Protein AF-A0A7X6UB99-F1 (afdb_monomer)

Sequence (112 aa):
MAEYRQIMLLLLEQRPYRQIEVMADCSHRSIARARRVLDEQHLTNAAQVEALTSEDLDRLFTDGRKSVTGEFAPINLDQIVAARVGRKKPPLKVLWAKYLQTDAPAGVRHYG

pLDDT: mean 85.07, std 10.18, range [51.12, 94.81]

Foldseek 3Di:
DQPLLQLLQCVLVVHDLVVSCVVRVDDSVSSVLSVVLCVVVVPNDNVSSVPDDPVNVCVSPPDPPPPCVPQAADDPVVVQVVQQPDDDHDDVVVSLVVQQVDDGDPRHDHDD

Radius of gyration: 23.12 Å; Cα contacts (8 Å, |Δi|>4): 74; chains: 1; bounding box: 47×27×56 Å

Secondary structure (DSSP, 8-state):
---HHHHHHHHHTT--HHHHHHHTT--HHHHHHHHHHHHHTT--SHHHHHT--HHHHHHHHS-----GGGTBPPP-HHHHHHHHSSSSPPPHHHHHHHHTTSPPPTT-BPP-

Nearest PDB structures (foldseek):
  6ugl-assembly1_A  TM=4.846E-01  e=5.844E-01  Vibrio cholerae O1 str. 2010EL-1786
  7dwm-assembly1_B  TM=4.437E-01  e=4.117E-01  Hapunavirus VP882
  4x6g-assembly2_E  TM=4.859E-01  e=3.178E+00  Pseudomonas aeruginosa PAO1

Structure (mmCIF, N/CA/C/O backbone):
data_AF-A0A7X6UB99-F1
#
_entry.id   AF-A0A7X6UB99-F1
#
loop_
_atom_site.group_PDB
_atom_site.id
_atom_site.type_symbol
_atom_site.label_atom_id
_atom_site.label_alt_id
_atom_site.label_comp_id
_atom_site.label_asym_id
_atom_site.label_entity_id
_atom_site.label_seq_id
_atom_site.pdbx_PDB_ins_code
_atom_site.Cartn_x
_atom_site.Cartn_y
_atom_site.Cartn_z
_atom_site.occupancy
_atom_site.B_iso_or_equiv
_atom_site.auth_seq_id
_atom_site.auth_comp_id
_atom_site.auth_asym_id
_atom_site.auth_atom_id
_atom_site.pdbx_PDB_model_num
ATOM 1 N N . MET A 1 1 ? 8.179 0.162 9.220 1.00 51.12 1 MET A N 1
ATOM 2 C CA . MET A 1 1 ? 7.040 0.089 8.274 1.00 51.12 1 MET A CA 1
ATOM 3 C C . MET A 1 1 ? 5.790 0.058 9.136 1.00 51.12 1 MET A C 1
ATOM 5 O O . MET A 1 1 ? 5.871 -0.538 10.197 1.00 51.12 1 MET A O 1
ATOM 9 N N . ALA A 1 2 ? 4.708 0.757 8.786 1.00 60.94 2 ALA A N 1
ATOM 10 C CA . ALA A 1 2 ? 3.514 0.746 9.634 1.00 60.94 2 ALA A CA 1
ATOM 11 C C . ALA A 1 2 ? 2.949 -0.681 9.700 1.00 60.94 2 ALA A C 1
ATOM 13 O O . ALA A 1 2 ? 2.693 -1.275 8.653 1.00 60.94 2 ALA A O 1
ATOM 14 N N . GLU A 1 3 ? 2.761 -1.212 10.905 1.00 85.62 3 GLU A N 1
ATOM 15 C CA . GLU A 1 3 ? 2.133 -2.516 11.127 1.00 85.62 3 GLU A CA 1
ATOM 16 C C . GLU A 1 3 ? 0.634 -2.404 10.811 1.00 85.62 3 GLU A C 1
ATOM 18 O O . GLU A 1 3 ? -0.199 -2.155 11.685 1.00 85.62 3 GLU A O 1
ATOM 23 N N . TYR A 1 4 ? 0.275 -2.518 9.528 1.00 90.00 4 TYR A N 1
ATOM 24 C CA . TYR A 1 4 ? -1.100 -2.310 9.059 1.00 90.00 4 TYR A CA 1
ATOM 25 C C . TYR A 1 4 ? -2.103 -3.260 9.716 1.00 90.00 4 TYR A C 1
ATOM 27 O O . TYR A 1 4 ? -3.241 -2.856 9.948 1.00 90.00 4 TYR A O 1
ATOM 35 N N . ARG A 1 5 ? -1.670 -4.469 10.096 1.00 92.25 5 ARG A N 1
ATOM 36 C CA . ARG A 1 5 ? -2.471 -5.397 10.905 1.00 92.25 5 ARG A CA 1
ATOM 37 C C . ARG A 1 5 ? -2.932 -4.740 12.205 1.00 92.25 5 ARG A C 1
ATOM 39 O O . ARG A 1 5 ? -4.126 -4.712 12.486 1.00 92.25 5 ARG A O 1
ATOM 46 N N . GLN A 1 6 ? -2.004 -4.140 12.947 1.00 93.25 6 GLN A N 1
ATOM 47 C CA . GLN A 1 6 ? -2.302 -3.475 14.213 1.00 93.25 6 GLN A CA 1
ATOM 48 C C . GLN A 1 6 ? -3.275 -2.306 14.020 1.00 93.25 6 GLN A C 1
ATOM 50 O O . GLN A 1 6 ? -4.233 -2.159 14.775 1.00 93.25 6 GLN A O 1
ATOM 55 N N . ILE A 1 7 ? -3.071 -1.494 12.979 1.00 93.88 7 ILE A N 1
ATOM 56 C CA . ILE A 1 7 ? -3.958 -0.364 12.662 1.00 93.88 7 ILE A CA 1
ATOM 57 C C . ILE A 1 7 ? -5.378 -0.859 12.344 1.00 93.88 7 ILE A C 1
ATOM 59 O O . ILE A 1 7 ? -6.352 -0.279 12.821 1.00 93.88 7 ILE A O 1
ATOM 63 N N . MET A 1 8 ? -5.508 -1.933 11.560 1.00 93.94 8 MET A N 1
ATOM 64 C CA . MET A 1 8 ? -6.799 -2.521 11.190 1.00 93.94 8 MET A CA 1
ATOM 65 C C . MET A 1 8 ? -7.552 -3.066 12.408 1.00 93.94 8 MET A C 1
ATOM 67 O O . MET A 1 8 ? -8.744 -2.801 12.546 1.00 93.94 8 MET A O 1
ATOM 71 N N . LEU A 1 9 ? -6.864 -3.756 13.322 1.00 94.50 9 LEU A N 1
ATOM 72 C CA . LEU A 1 9 ? -7.463 -4.249 14.566 1.00 94.50 9 LEU A CA 1
ATOM 73 C C . LEU A 1 9 ? -7.977 -3.099 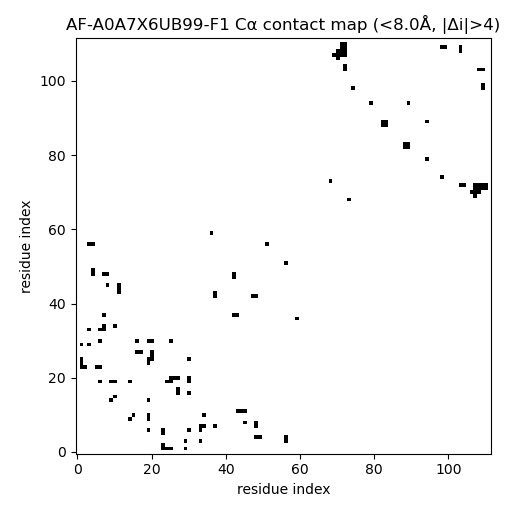15.444 1.00 94.50 9 LEU A C 1
ATOM 75 O O . LEU A 1 9 ? -9.127 -3.119 15.878 1.00 94.50 9 LEU A O 1
ATOM 79 N N . LEU A 1 10 ? -7.178 -2.042 15.621 1.00 94.81 10 LEU A N 1
ATOM 80 C CA . LEU A 1 10 ? -7.583 -0.861 16.393 1.00 94.81 10 LEU A CA 1
ATOM 81 C C . LEU A 1 10 ? -8.766 -0.108 15.757 1.00 94.81 10 LEU A C 1
ATOM 83 O O . LEU A 1 10 ? -9.599 0.460 16.467 1.00 94.81 10 LEU A O 1
ATOM 87 N N . LEU A 1 11 ? -8.866 -0.108 14.424 1.00 94.25 11 LEU A N 1
ATOM 88 C CA . LEU A 1 11 ? -10.014 0.451 13.706 1.00 94.25 11 LEU A CA 1
ATOM 89 C C . LEU A 1 11 ? -11.291 -0.373 13.917 1.00 94.25 11 LEU A C 1
ATOM 91 O O . LEU A 1 11 ? -12.372 0.212 14.021 1.00 94.25 11 LEU A O 1
ATOM 95 N N . LEU A 1 12 ? -11.182 -1.703 13.994 1.00 94.25 12 LEU A N 1
ATOM 96 C CA . LEU A 1 12 ? -12.311 -2.592 14.295 1.00 94.25 12 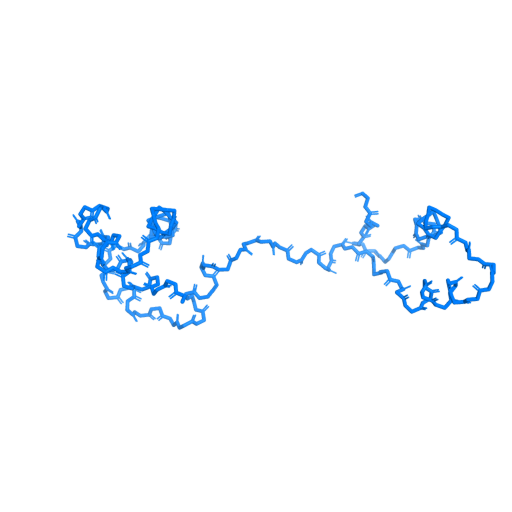LEU A CA 1
ATOM 97 C C . LEU A 1 12 ? -12.781 -2.459 15.750 1.00 94.25 12 LEU A C 1
ATOM 99 O O . LEU A 1 12 ? -13.980 -2.529 16.010 1.00 94.25 12 LEU A O 1
ATOM 103 N N . GLU A 1 13 ? -11.871 -2.160 16.678 1.00 93.81 13 GLU A N 1
ATOM 104 C CA . GLU A 1 13 ? -12.194 -1.762 18.058 1.00 93.81 13 GLU A CA 1
ATOM 105 C C . GLU A 1 13 ? -12.866 -0.377 18.170 1.00 93.81 13 GLU A C 1
ATOM 107 O O . GLU A 1 13 ? -13.165 0.077 19.275 1.00 93.81 13 GLU A O 1
ATOM 112 N N . GLN A 1 14 ? -13.092 0.320 17.050 1.00 91.38 14 GLN A N 1
ATOM 113 C CA . GLN A 1 14 ? -13.670 1.668 16.995 1.00 91.38 14 GLN A CA 1
ATOM 114 C C . GLN A 1 14 ? -12.867 2.715 17.789 1.00 91.38 14 GLN A C 1
ATOM 116 O O . GLN A 1 14 ? -13.425 3.676 18.326 1.00 91.38 14 GLN A O 1
ATOM 121 N N . ARG A 1 15 ? -11.537 2.561 17.860 1.00 92.31 15 ARG A N 1
ATOM 122 C CA . ARG A 1 15 ? -10.667 3.550 18.509 1.00 92.31 15 ARG A CA 1
ATOM 123 C C . ARG A 1 15 ? -10.621 4.859 17.706 1.00 92.31 15 ARG A C 1
ATOM 125 O O . ARG A 1 15 ? -10.630 4.837 16.474 1.00 92.31 15 ARG A O 1
ATOM 132 N N . PRO A 1 16 ? -10.527 6.022 18.375 1.00 93.19 16 PRO A N 1
ATOM 133 C CA . PRO A 1 16 ? -10.401 7.301 17.690 1.00 93.19 16 PRO A CA 1
ATOM 134 C C . PRO A 1 16 ? -9.040 7.418 16.995 1.00 93.19 16 PRO A C 1
ATOM 136 O O . PRO A 1 16 ? -8.016 7.001 17.534 1.00 93.19 16 PRO A O 1
ATOM 139 N N . TYR A 1 17 ? -9.010 8.058 15.824 1.00 92.25 17 TYR A N 1
ATOM 140 C CA . TYR A 1 17 ? -7.822 8.110 14.958 1.00 92.25 17 TYR A CA 1
ATOM 141 C C . TYR A 1 17 ? -6.583 8.645 15.679 1.00 92.25 17 TYR A C 1
ATOM 143 O O . TYR A 1 17 ? -5.523 8.042 15.596 1.00 92.25 17 TYR A O 1
ATOM 151 N N . ARG A 1 18 ? -6.732 9.707 16.476 1.00 91.56 18 ARG A N 1
ATOM 152 C CA . ARG A 1 18 ? -5.628 10.288 17.254 1.00 91.56 18 ARG A CA 1
ATOM 153 C C . ARG A 1 18 ? -4.998 9.300 18.239 1.00 91.56 18 ARG A C 1
ATOM 155 O O . ARG A 1 18 ? -3.801 9.350 18.485 1.00 91.56 18 ARG A O 1
ATOM 162 N N . GLN A 1 19 ? -5.803 8.411 18.819 1.00 92.62 19 GLN A N 1
ATOM 163 C CA . GLN A 1 19 ? -5.297 7.376 19.715 1.00 92.62 19 GLN A CA 1
ATOM 164 C C . GLN A 1 19 ? -4.552 6.295 18.925 1.00 92.62 19 GLN A C 1
ATOM 166 O O . GLN A 1 19 ? -3.501 5.841 19.365 1.00 92.62 19 GLN A O 1
ATOM 171 N N . ILE A 1 20 ? -5.048 5.935 17.738 1.00 92.69 20 ILE A N 1
ATOM 172 C CA . ILE A 1 20 ? -4.387 4.983 16.835 1.00 92.69 20 ILE A CA 1
ATOM 173 C C . ILE A 1 20 ? -3.032 5.525 16.357 1.00 92.69 20 ILE A C 1
ATOM 175 O O . ILE A 1 20 ? -2.064 4.770 16.335 1.00 92.69 20 ILE A O 1
ATOM 179 N N . GLU A 1 21 ? -2.935 6.819 16.034 1.00 92.44 21 GLU A N 1
ATOM 180 C CA . GLU A 1 21 ? -1.670 7.462 15.637 1.00 92.44 21 GLU A CA 1
ATOM 181 C C . GLU A 1 21 ? -0.588 7.271 16.700 1.00 92.44 21 GLU A C 1
ATOM 183 O O . GLU A 1 21 ? 0.526 6.877 16.372 1.00 92.44 21 GLU A O 1
ATOM 188 N N . VAL A 1 22 ? -0.938 7.486 17.972 1.00 91.56 22 VAL A N 1
ATOM 189 C CA . VAL A 1 22 ? -0.016 7.330 19.105 1.00 91.56 22 VAL A CA 1
ATOM 190 C C . VAL A 1 22 ? 0.301 5.859 19.378 1.00 91.56 22 VAL A C 1
ATOM 192 O O . VAL A 1 22 ? 1.449 5.521 19.642 1.00 91.56 22 VAL A O 1
ATOM 195 N N . MET A 1 23 ? -0.698 4.972 19.324 1.00 89.06 23 MET A N 1
ATOM 196 C CA . MET A 1 23 ? -0.521 3.552 19.657 1.00 89.06 23 MET A CA 1
ATOM 197 C C . MET A 1 23 ? 0.269 2.774 18.603 1.00 89.06 23 MET A C 1
ATOM 199 O O . MET A 1 23 ? 1.011 1.863 18.955 1.00 89.06 23 MET A O 1
ATOM 203 N N . ALA A 1 24 ? 0.079 3.094 17.323 1.00 88.19 24 ALA A N 1
ATOM 204 C CA . ALA A 1 24 ? 0.702 2.390 16.204 1.00 88.19 24 ALA A CA 1
ATOM 205 C C . ALA A 1 24 ? 1.846 3.186 15.548 1.00 88.19 24 ALA A C 1
ATOM 207 O O . ALA A 1 24 ? 2.327 2.768 14.496 1.00 88.19 24 ALA A O 1
ATOM 208 N N . ASP A 1 25 ? 2.235 4.326 16.137 1.00 88.81 25 ASP A N 1
ATOM 209 C CA . ASP A 1 25 ? 3.240 5.269 15.621 1.00 88.81 25 ASP A CA 1
ATOM 210 C C . ASP A 1 25 ? 3.088 5.506 14.108 1.00 88.81 25 ASP A C 1
ATOM 212 O O . ASP A 1 25 ? 3.974 5.247 13.288 1.00 88.81 25 ASP A O 1
ATOM 216 N N . CYS A 1 26 ? 1.877 5.898 13.705 1.00 88.44 26 CYS A N 1
ATOM 217 C CA . CYS A 1 26 ? 1.493 5.949 12.299 1.00 88.44 26 CYS A CA 1
ATOM 218 C C . CYS A 1 26 ? 0.858 7.282 11.907 1.00 88.44 26 CYS A C 1
ATOM 220 O O . CYS A 1 26 ? 0.274 7.997 12.715 1.00 88.44 26 CYS A O 1
ATOM 222 N N . SER A 1 27 ? 0.971 7.621 10.621 1.00 89.88 27 SER A N 1
ATOM 223 C CA . SER A 1 27 ? 0.373 8.842 10.083 1.00 89.88 27 SER A CA 1
ATOM 224 C C . SER A 1 27 ? -1.141 8.706 9.905 1.00 89.88 27 SER A C 1
ATOM 226 O O . SER A 1 27 ? -1.634 7.633 9.544 1.00 89.88 27 SER A O 1
ATOM 228 N N . HIS A 1 28 ? -1.864 9.826 9.984 1.00 90.56 28 HIS A N 1
ATOM 229 C CA . HIS A 1 28 ? -3.284 9.911 9.627 1.00 90.56 28 HIS A CA 1
ATOM 230 C C . HIS A 1 28 ? -3.604 9.275 8.262 1.00 90.56 28 HIS A C 1
ATOM 232 O O . HIS A 1 28 ? -4.630 8.618 8.074 1.00 90.56 28 HIS A O 1
ATOM 238 N N . ARG A 1 29 ? -2.701 9.443 7.283 1.00 90.69 29 ARG A N 1
ATOM 239 C CA . ARG A 1 29 ? -2.838 8.855 5.943 1.00 90.69 29 ARG A CA 1
ATOM 240 C C . ARG A 1 29 ? -2.811 7.327 5.986 1.00 90.69 29 ARG A C 1
ATOM 242 O O . ARG A 1 29 ? -3.565 6.698 5.248 1.00 90.69 29 ARG A O 1
ATOM 249 N N . SER A 1 30 ? -1.966 6.736 6.828 1.00 91.31 30 SER A N 1
ATOM 250 C CA . SER A 1 30 ? -1.878 5.281 7.005 1.00 91.31 30 SER A CA 1
ATOM 251 C C . SER A 1 30 ? -3.172 4.716 7.591 1.00 91.31 30 SER A C 1
ATOM 253 O O . SER A 1 30 ? -3.665 3.705 7.098 1.00 91.31 30 SER A O 1
ATOM 255 N N . ILE A 1 31 ? -3.766 5.409 8.568 1.00 93.06 31 ILE A N 1
ATOM 256 C CA . ILE A 1 31 ? -5.052 5.029 9.175 1.00 93.06 31 ILE A CA 1
ATOM 257 C C . ILE A 1 31 ? -6.184 5.128 8.152 1.00 93.06 31 ILE A C 1
ATOM 259 O O . ILE A 1 31 ? -6.943 4.179 7.974 1.00 93.06 31 ILE A O 1
ATOM 263 N N . ALA A 1 32 ? -6.269 6.243 7.420 1.00 92.94 32 ALA A N 1
ATOM 264 C CA . ALA A 1 32 ? -7.268 6.416 6.367 1.00 92.94 32 ALA A CA 1
ATOM 265 C C . ALA A 1 32 ? -7.145 5.339 5.275 1.00 92.94 32 ALA A C 1
ATOM 267 O O . ALA A 1 32 ? -8.153 4.822 4.794 1.00 92.94 32 ALA A O 1
ATOM 268 N N . ARG A 1 33 ? -5.912 4.959 4.913 1.00 91.75 33 ARG A N 1
ATOM 269 C CA . ARG A 1 33 ? -5.656 3.864 3.972 1.00 91.75 33 ARG A CA 1
ATOM 270 C C . ARG A 1 33 ? -6.115 2.514 4.526 1.00 91.75 33 ARG A C 1
ATOM 272 O O . ARG A 1 33 ? -6.795 1.789 3.813 1.00 91.75 33 ARG A O 1
ATOM 279 N N . ALA A 1 34 ? -5.776 2.191 5.774 1.00 93.31 34 ALA A N 1
ATOM 280 C CA . ALA A 1 34 ? -6.208 0.954 6.425 1.00 93.31 34 ALA A CA 1
ATOM 281 C C . ALA A 1 34 ? -7.736 0.865 6.528 1.00 93.31 34 ALA A C 1
ATOM 283 O O . ALA A 1 34 ? -8.306 -0.186 6.247 1.00 93.31 34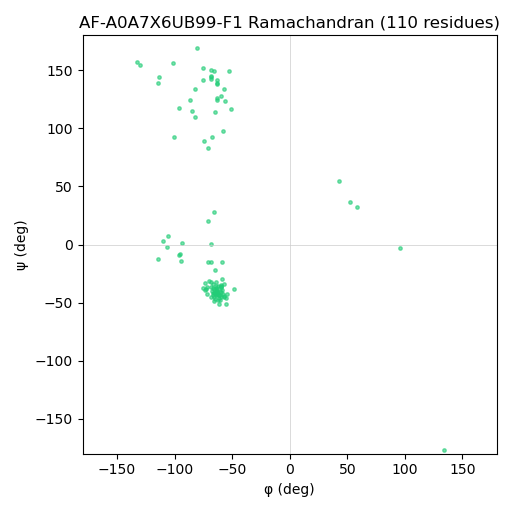 ALA A O 1
ATOM 284 N N . ARG A 1 35 ? -8.410 1.981 6.838 1.00 94.31 35 ARG A N 1
ATOM 285 C CA . ARG A 1 35 ? -9.875 2.045 6.857 1.00 94.31 35 ARG A CA 1
ATOM 286 C C . ARG A 1 35 ? -10.474 1.736 5.491 1.00 94.31 35 ARG A C 1
ATOM 288 O O . ARG A 1 35 ? -11.353 0.892 5.391 1.00 94.31 35 ARG A O 1
ATOM 295 N N . ARG A 1 36 ? -9.946 2.368 4.443 1.00 93.06 36 ARG A N 1
ATOM 296 C CA . ARG A 1 36 ? -10.378 2.110 3.069 1.00 93.06 36 ARG A CA 1
ATOM 297 C C . ARG A 1 36 ? -10.207 0.638 2.681 1.00 93.06 36 ARG A C 1
ATOM 299 O O . ARG A 1 36 ? -11.109 0.078 2.077 1.00 93.06 36 ARG A O 1
ATOM 306 N N . VAL A 1 37 ? -9.087 0.013 3.049 1.00 93.12 37 VAL A N 1
ATOM 307 C CA . VAL A 1 37 ? -8.842 -1.416 2.784 1.00 93.12 37 VAL A CA 1
ATOM 308 C C . VAL A 1 37 ? -9.836 -2.308 3.534 1.00 93.12 37 VAL A C 1
ATOM 310 O O . VAL A 1 37 ? -10.351 -3.249 2.940 1.00 93.12 37 VAL A O 1
ATOM 313 N N . LEU A 1 38 ? -10.144 -2.012 4.804 1.00 94.31 38 LEU A N 1
ATOM 314 C CA . LEU A 1 38 ? -11.178 -2.739 5.555 1.00 94.31 38 LEU A CA 1
ATOM 315 C C . LEU A 1 38 ? -12.534 -2.682 4.840 1.00 94.31 38 LEU A C 1
ATOM 317 O O . LEU A 1 38 ? -13.189 -3.713 4.690 1.00 94.31 38 LEU A O 1
ATOM 321 N N . ASP A 1 39 ? -12.918 -1.492 4.369 1.00 92.88 39 ASP A N 1
ATOM 322 C CA . ASP A 1 39 ? -14.188 -1.270 3.678 1.00 92.88 39 ASP A CA 1
ATOM 323 C C . ASP A 1 39 ? -14.217 -1.978 2.302 1.00 92.88 39 ASP A C 1
ATOM 325 O O . ASP A 1 39 ? -15.193 -2.657 1.987 1.00 92.88 39 ASP A O 1
ATOM 329 N N . GLU A 1 40 ? -13.144 -1.879 1.503 1.00 92.06 40 GLU A N 1
ATOM 330 C CA . GLU A 1 40 ? -13.022 -2.506 0.171 1.00 92.06 40 GLU A CA 1
ATOM 331 C C . GLU A 1 40 ? -12.977 -4.042 0.226 1.00 92.06 40 GLU A C 1
ATOM 333 O O . GLU A 1 40 ? -13.484 -4.703 -0.677 1.00 92.06 40 GLU A O 1
ATOM 338 N N . GLN A 1 41 ? -12.374 -4.615 1.270 1.00 91.56 41 GLN A N 1
ATOM 339 C CA . GLN A 1 41 ? -12.266 -6.067 1.460 1.00 91.56 41 GLN A CA 1
A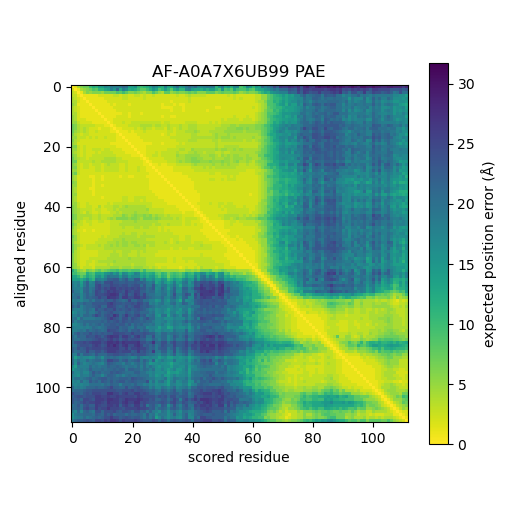TOM 340 C C . GLN A 1 41 ? -13.396 -6.647 2.326 1.00 91.56 41 GLN A C 1
ATOM 342 O O . GLN A 1 41 ? -13.401 -7.845 2.605 1.00 91.56 41 GLN A O 1
ATOM 347 N N . HIS A 1 42 ? -14.343 -5.813 2.770 1.00 92.81 42 HIS A N 1
ATOM 348 C CA . HIS A 1 42 ? -15.442 -6.195 3.664 1.00 92.81 42 HIS A CA 1
ATOM 349 C C . HIS A 1 42 ? -14.981 -6.926 4.941 1.00 92.81 42 HIS A C 1
ATOM 351 O O . HIS A 1 42 ? -15.645 -7.838 5.443 1.00 92.81 42 HIS A O 1
ATOM 357 N N . LEU A 1 43 ? -13.836 -6.511 5.483 1.00 93.00 43 LEU A N 1
ATOM 358 C CA . LEU A 1 43 ? -13.268 -7.061 6.710 1.00 93.00 43 LEU A CA 1
ATOM 359 C C . LEU A 1 43 ? -13.955 -6.394 7.903 1.00 93.00 43 LEU A C 1
ATOM 361 O O . LEU A 1 43 ? -13.762 -5.209 8.168 1.00 93.00 43 LEU A O 1
ATOM 365 N N . THR A 1 44 ? -14.780 -7.157 8.614 1.00 91.44 44 THR A N 1
ATOM 366 C CA . THR A 1 44 ? -15.650 -6.647 9.688 1.00 91.44 44 THR A CA 1
ATOM 367 C C . THR A 1 44 ? -15.284 -7.177 11.067 1.00 91.44 44 THR A C 1
ATOM 369 O O . THR A 1 44 ? -15.766 -6.647 12.066 1.00 91.44 44 THR A O 1
ATOM 372 N N . ASN A 1 45 ? -14.436 -8.205 11.154 1.00 92.94 45 ASN A N 1
ATOM 373 C CA . ASN A 1 45 ? -14.044 -8.802 12.426 1.00 92.94 45 ASN A CA 1
ATOM 374 C C . ASN A 1 45 ? -12.524 -9.004 12.544 1.00 92.94 45 ASN A C 1
ATOM 376 O O . ASN A 1 45 ? -11.798 -9.083 11.554 1.00 92.94 45 ASN A O 1
ATOM 380 N N . ALA A 1 46 ? -12.045 -9.080 13.789 1.00 92.56 46 ALA A N 1
ATOM 381 C CA . ALA A 1 46 ? -10.621 -9.226 14.081 1.00 92.56 46 ALA A CA 1
ATOM 382 C C . ALA A 1 46 ? -10.050 -10.552 13.552 1.00 92.56 46 ALA A C 1
ATOM 384 O O . ALA A 1 46 ? -8.933 -10.576 13.051 1.00 92.56 46 ALA A O 1
ATOM 385 N N . ALA A 1 47 ? -10.831 -11.637 13.585 1.00 91.62 47 ALA A N 1
ATOM 386 C CA . ALA A 1 47 ? -10.393 -12.948 13.104 1.00 91.62 47 ALA A CA 1
ATOM 387 C C . ALA A 1 47 ? -10.071 -12.952 11.598 1.00 91.62 47 ALA A C 1
ATOM 389 O O . ALA A 1 47 ? -9.122 -13.605 11.179 1.00 91.62 47 ALA A O 1
ATOM 390 N N . GLN A 1 48 ? -10.818 -12.195 10.791 1.00 92.25 48 GLN A N 1
ATOM 391 C CA . GLN A 1 48 ? -10.566 -12.018 9.361 1.00 92.25 48 GLN A CA 1
ATOM 392 C C . GLN A 1 48 ? -9.250 -11.281 9.113 1.00 92.25 48 GLN A C 1
ATOM 394 O O . GLN A 1 48 ? -8.499 -11.671 8.227 1.00 92.25 48 GLN A O 1
ATOM 399 N N . VAL A 1 49 ? -8.959 -10.241 9.901 1.00 92.00 49 VAL A N 1
ATOM 400 C CA . VAL A 1 49 ? -7.686 -9.510 9.815 1.00 92.00 49 VAL A CA 1
ATOM 401 C C . VAL A 1 49 ? -6.529 -10.396 10.270 1.00 92.00 49 VAL A C 1
ATOM 403 O O . VAL A 1 49 ? -5.476 -10.399 9.635 1.00 92.00 49 VAL A O 1
ATOM 406 N N . GLU A 1 50 ? -6.729 -11.188 11.325 1.00 91.44 50 GLU A N 1
ATOM 407 C CA . GLU A 1 50 ? -5.700 -12.098 11.824 1.00 91.44 50 GLU A CA 1
ATOM 408 C C . GLU A 1 50 ? -5.396 -13.249 10.860 1.00 91.44 50 GLU A C 1
ATOM 410 O O . GLU A 1 50 ? -4.246 -13.675 10.746 1.00 91.44 50 GLU A O 1
ATOM 415 N N . ALA A 1 51 ? -6.403 -13.705 10.116 1.00 93.19 51 ALA A N 1
ATOM 416 C CA . ALA A 1 51 ? -6.259 -14.742 9.103 1.00 93.19 51 ALA A CA 1
ATOM 417 C C . ALA A 1 51 ? -5.491 -14.286 7.848 1.00 93.19 51 ALA A C 1
ATOM 419 O O . ALA A 1 51 ? -5.064 -15.141 7.072 1.00 93.19 51 ALA A O 1
ATOM 420 N N . LEU A 1 52 ? -5.303 -12.977 7.633 1.00 92.00 52 LEU A N 1
ATOM 421 C CA . LEU A 1 52 ? -4.511 -12.478 6.506 1.00 92.00 52 LEU A CA 1
ATOM 422 C C . LEU A 1 52 ? -3.060 -12.934 6.641 1.00 92.00 52 LEU A C 1
ATOM 424 O O . LEU A 1 52 ? -2.471 -12.861 7.720 1.00 92.00 52 LEU A O 1
ATOM 428 N N . THR A 1 53 ? -2.448 -13.358 5.542 1.00 91.50 53 THR A N 1
ATOM 429 C CA . THR A 1 53 ? -1.008 -13.635 5.525 1.00 91.50 53 THR A CA 1
ATOM 430 C C . THR A 1 53 ? -0.205 -12.340 5.367 1.00 91.50 53 THR A C 1
ATOM 432 O O . THR A 1 53 ? -0.750 -11.276 5.061 1.00 91.50 53 THR A O 1
ATOM 435 N N . SER A 1 54 ? 1.114 -12.404 5.565 1.00 87.12 54 SER A N 1
ATOM 436 C CA . SER A 1 54 ? 1.998 -11.276 5.243 1.00 87.12 54 SER A CA 1
ATOM 437 C C . SER A 1 54 ? 1.925 -10.901 3.760 1.00 87.12 54 SER A C 1
ATOM 439 O O . SER A 1 54 ? 1.919 -9.721 3.434 1.00 87.12 54 SER A O 1
ATOM 441 N N . GLU A 1 55 ? 1.791 -11.891 2.872 1.00 86.19 55 GLU A N 1
ATOM 442 C CA . GLU A 1 55 ? 1.653 -11.664 1.431 1.00 86.19 55 GLU A CA 1
ATOM 443 C C . GLU A 1 55 ? 0.337 -10.949 1.090 1.00 86.19 55 GLU A C 1
ATOM 445 O O . GLU A 1 55 ? 0.314 -10.064 0.234 1.00 86.19 55 GLU A O 1
ATOM 450 N N . ASP A 1 56 ? -0.757 -11.280 1.783 1.00 89.69 56 ASP A N 1
ATOM 451 C CA . ASP A 1 56 ? -2.036 -10.593 1.590 1.00 89.69 56 ASP A CA 1
ATOM 452 C C . ASP A 1 56 ? -1.959 -9.139 2.054 1.00 89.69 56 ASP A C 1
ATOM 454 O O . ASP A 1 56 ? -2.407 -8.243 1.340 1.00 89.69 56 ASP A O 1
ATOM 458 N N . LEU A 1 57 ? -1.344 -8.880 3.212 1.00 89.69 57 LEU A N 1
ATOM 459 C CA . LEU A 1 57 ? -1.110 -7.513 3.683 1.00 89.69 57 LEU A CA 1
ATOM 460 C C . LEU A 1 57 ? -0.248 -6.729 2.686 1.00 89.69 57 LEU A C 1
ATOM 462 O O . LEU A 1 57 ? -0.608 -5.611 2.314 1.00 89.69 57 LEU A O 1
ATOM 466 N N . ASP A 1 58 ? 0.830 -7.321 2.180 1.00 87.06 58 ASP A N 1
ATOM 467 C CA . ASP A 1 58 ? 1.653 -6.685 1.153 1.00 87.06 58 ASP A CA 1
ATOM 468 C C . ASP A 1 58 ? 0.840 -6.403 -0.115 1.00 87.06 58 ASP A C 1
ATOM 470 O O . ASP A 1 58 ? 0.903 -5.299 -0.652 1.00 87.06 58 ASP A O 1
ATOM 474 N N . ARG A 1 59 ? -0.000 -7.333 -0.576 1.00 86.38 59 ARG A N 1
ATOM 475 C CA . ARG A 1 59 ? -0.865 -7.129 -1.750 1.00 86.38 59 ARG A CA 1
ATOM 476 C C . ARG A 1 59 ? -1.887 -6.006 -1.544 1.00 86.38 59 ARG A C 1
ATOM 478 O O . ARG A 1 59 ? -2.144 -5.241 -2.470 1.00 86.38 59 ARG A O 1
ATOM 485 N N . LEU A 1 60 ? -2.457 -5.881 -0.348 1.00 88.94 60 LEU A N 1
ATOM 486 C CA . LEU A 1 60 ? -3.450 -4.851 -0.018 1.00 88.94 60 LEU A CA 1
ATOM 487 C C . LEU A 1 60 ? -2.827 -3.454 0.127 1.00 88.94 60 LEU A C 1
ATOM 489 O O . LEU A 1 60 ? -3.458 -2.442 -0.193 1.00 88.94 60 LEU A O 1
ATOM 493 N N . PHE A 1 61 ? -1.585 -3.385 0.611 1.00 86.06 61 PHE A N 1
ATOM 494 C CA . PHE A 1 61 ? -0.898 -2.129 0.921 1.00 86.06 61 PHE A CA 1
ATOM 495 C C . PHE A 1 61 ? 0.260 -1.787 -0.031 1.00 86.06 61 PHE A C 1
ATOM 497 O O . PHE A 1 61 ? 0.876 -0.719 0.105 1.00 86.06 61 PHE A O 1
ATOM 504 N N . THR A 1 62 ? 0.511 -2.588 -1.062 1.00 81.62 62 THR A N 1
ATOM 505 C CA . THR A 1 62 ? 1.368 -2.199 -2.188 1.00 81.62 62 THR A CA 1
ATOM 506 C C . THR A 1 62 ? 0.694 -1.093 -2.998 1.00 81.62 62 THR A C 1
ATOM 508 O O . THR A 1 62 ? -0.530 -0.994 -3.085 1.00 81.62 62 THR A O 1
ATOM 511 N N . ASP A 1 63 ? 1.489 -0.143 -3.492 1.00 67.62 63 ASP A N 1
ATOM 512 C CA . ASP A 1 63 ? 0.986 0.920 -4.362 1.00 67.62 63 ASP A CA 1
ATOM 513 C C . ASP A 1 63 ? 0.505 0.245 -5.652 1.00 67.62 63 ASP A C 1
ATOM 515 O O . ASP A 1 63 ? 1.317 -0.340 -6.367 1.00 67.62 63 ASP A O 1
ATOM 519 N N . GLY A 1 64 ? -0.805 0.279 -5.919 1.00 58.69 64 GLY A N 1
ATOM 520 C CA . GLY A 1 64 ? -1.484 -0.394 -7.035 1.00 58.69 64 GLY A CA 1
ATOM 521 C C . GLY A 1 64 ? -1.107 0.135 -8.422 1.00 58.69 64 GLY A C 1
ATOM 522 O O . GLY A 1 64 ? -1.912 0.081 -9.354 1.00 58.69 64 GLY A O 1
ATOM 523 N N . ARG A 1 65 ? 0.110 0.665 -8.577 1.00 58.59 65 ARG A N 1
ATOM 524 C CA . ARG A 1 65 ? 0.746 0.893 -9.866 1.00 58.59 65 ARG A CA 1
ATOM 525 C C . ARG A 1 65 ? 0.809 -0.451 -10.564 1.00 58.59 65 ARG A C 1
ATOM 527 O O . ARG A 1 65 ? 1.698 -1.260 -10.313 1.00 58.59 65 ARG A O 1
ATOM 534 N N . LYS A 1 66 ? -0.158 -0.680 -11.448 1.00 52.88 66 LYS A N 1
ATOM 535 C CA . LYS A 1 66 ? -0.085 -1.756 -12.424 1.00 52.88 66 LYS A CA 1
ATOM 536 C C . LYS A 1 66 ? 1.268 -1.621 -13.111 1.00 52.88 66 LYS A C 1
ATOM 538 O O . LYS A 1 66 ? 1.538 -0.603 -13.749 1.00 52.88 66 LYS A O 1
ATOM 543 N N . SER A 1 67 ? 2.130 -2.617 -12.963 1.00 53.53 67 SER A N 1
ATOM 544 C CA . SER A 1 67 ? 3.246 -2.783 -13.876 1.00 53.53 67 SER A CA 1
ATOM 545 C C . SER A 1 67 ? 2.625 -3.155 -15.219 1.00 53.53 67 SER A C 1
ATOM 547 O O . SER A 1 67 ? 2.318 -4.306 -15.507 1.00 53.53 67 SER A O 1
ATOM 549 N N . VAL A 1 68 ? 2.366 -2.147 -16.051 1.00 58.03 68 VAL A N 1
ATOM 550 C CA . VAL A 1 68 ? 1.768 -2.305 -17.387 1.00 58.03 68 VAL A CA 1
ATOM 551 C C . VAL A 1 68 ? 2.770 -2.947 -18.370 1.00 58.03 68 VAL A C 1
ATOM 553 O O . VAL A 1 68 ? 2.640 -2.860 -19.585 1.00 58.03 68 VAL A O 1
ATOM 556 N N . THR A 1 69 ? 3.798 -3.626 -17.860 1.00 59.38 69 THR A N 1
ATOM 557 C CA . THR A 1 69 ? 4.911 -4.209 -18.613 1.00 59.38 69 THR A CA 1
ATOM 558 C C . THR A 1 69 ? 4.475 -5.232 -19.666 1.00 59.38 69 THR A C 1
ATOM 560 O O . THR A 1 69 ? 5.271 -5.537 -20.543 1.00 59.38 69 THR A O 1
ATOM 563 N N . GLY A 1 70 ? 3.231 -5.727 -19.618 1.00 63.56 70 GLY A N 1
ATOM 564 C CA . GLY A 1 70 ? 2.660 -6.628 -20.624 1.00 63.56 70 GLY A CA 1
ATOM 565 C C . GLY A 1 70 ? 1.839 -5.963 -21.735 1.00 63.56 70 GLY A C 1
ATOM 566 O O . GLY A 1 70 ? 1.565 -6.623 -22.728 1.00 63.56 70 GLY A O 1
ATOM 567 N N . GLU A 1 71 ? 1.441 -4.691 -21.612 1.00 75.94 71 GLU A N 1
ATOM 568 C CA . GLU A 1 71 ? 0.637 -4.022 -22.658 1.00 75.94 71 GLU A CA 1
ATOM 569 C C . GLU A 1 71 ? 1.500 -3.220 -23.634 1.00 75.94 71 GLU A C 1
ATOM 571 O O . GLU A 1 71 ? 0.988 -2.718 -24.636 1.00 75.94 71 GLU A O 1
ATOM 576 N N . PHE A 1 72 ? 2.795 -3.073 -23.343 1.00 80.00 72 PHE A N 1
ATOM 577 C CA . PHE A 1 72 ? 3.693 -2.247 -24.130 1.00 80.00 72 PHE A CA 1
ATOM 578 C C . PHE A 1 72 ? 4.777 -3.057 -24.832 1.00 80.00 72 PHE A C 1
ATOM 580 O O . PHE A 1 72 ? 5.392 -3.944 -24.241 1.00 80.00 72 PHE A O 1
ATOM 587 N N . ALA A 1 73 ? 5.058 -2.703 -26.085 1.00 82.12 73 ALA A N 1
ATOM 588 C CA . ALA A 1 73 ? 6.165 -3.279 -26.830 1.00 82.12 73 ALA A CA 1
ATOM 589 C C . ALA A 1 73 ? 7.489 -2.994 -26.090 1.00 82.12 73 ALA A C 1
ATOM 591 O O . ALA A 1 73 ? 7.761 -1.829 -25.760 1.00 82.12 73 ALA A O 1
ATOM 592 N N . PRO A 1 74 ? 8.319 -4.019 -25.818 1.00 80.00 74 PRO A N 1
ATOM 593 C CA . PRO A 1 74 ? 9.538 -3.853 -25.042 1.00 80.00 74 PRO A CA 1
ATOM 594 C C . PRO A 1 74 ? 10.512 -2.914 -25.754 1.00 80.00 74 PRO A C 1
ATOM 596 O O . PRO A 1 74 ? 10.703 -2.976 -26.968 1.00 80.00 74 PRO A O 1
ATOM 599 N N . ILE A 1 75 ? 11.151 -2.037 -24.983 1.00 82.62 75 ILE A N 1
ATOM 600 C CA . ILE A 1 75 ? 12.213 -1.168 -25.487 1.00 82.62 75 ILE A CA 1
ATOM 601 C C . ILE A 1 75 ? 13.529 -1.939 -25.395 1.00 82.62 75 ILE A C 1
ATOM 603 O O . ILE A 1 75 ? 13.921 -2.373 -24.312 1.00 82.62 75 ILE A O 1
ATOM 607 N N . ASN A 1 76 ? 14.244 -2.070 -26.513 1.00 85.56 76 ASN A N 1
ATOM 608 C CA . ASN A 1 76 ? 15.584 -2.653 -26.516 1.00 85.56 76 ASN A CA 1
ATOM 609 C C . ASN A 1 76 ? 16.598 -1.651 -25.930 1.00 85.56 76 ASN A C 1
ATOM 611 O O . ASN A 1 76 ? 17.173 -0.818 -26.639 1.00 85.56 76 ASN A O 1
ATOM 615 N N . LEU A 1 77 ? 16.776 -1.704 -24.608 1.00 83.81 77 LEU A N 1
ATOM 616 C CA . LEU A 1 77 ? 17.674 -0.814 -23.872 1.00 83.81 77 LEU A CA 1
ATOM 617 C C . LEU A 1 77 ? 19.138 -1.014 -24.273 1.00 83.81 77 LEU A C 1
ATOM 619 O O . LEU A 1 77 ? 19.854 -0.026 -24.420 1.00 83.81 77 LEU A O 1
ATOM 623 N N . ASP A 1 78 ? 19.563 -2.248 -24.536 1.00 85.19 78 ASP A N 1
ATOM 624 C CA . ASP A 1 78 ? 20.939 -2.549 -24.942 1.00 85.19 78 ASP A CA 1
ATOM 625 C C . ASP A 1 78 ? 21.281 -1.898 -26.284 1.00 85.19 78 ASP A C 1
ATOM 627 O O . ASP A 1 78 ? 22.335 -1.278 -26.434 1.00 85.19 78 ASP A O 1
ATOM 631 N N . GLN A 1 79 ? 20.352 -1.938 -27.243 1.00 84.44 79 GLN A N 1
ATOM 632 C CA . GLN A 1 79 ? 20.500 -1.254 -28.527 1.00 84.44 79 GLN A CA 1
ATOM 633 C C . GLN A 1 79 ? 20.587 0.270 -28.355 1.00 84.44 79 GLN A C 1
ATOM 635 O O . GLN A 1 79 ? 21.382 0.925 -29.033 1.00 84.44 79 GLN A O 1
ATOM 640 N N . ILE A 1 80 ? 19.796 0.850 -27.447 1.00 85.44 80 ILE A N 1
ATOM 641 C CA . ILE A 1 80 ? 19.837 2.288 -27.138 1.00 85.44 80 ILE A CA 1
ATOM 642 C C . ILE A 1 80 ? 21.172 2.665 -26.498 1.00 85.44 80 ILE A C 1
ATOM 644 O O . ILE A 1 80 ? 21.771 3.672 -26.882 1.00 85.44 80 ILE A O 1
ATOM 648 N N . VAL A 1 81 ? 21.643 1.874 -25.534 1.00 87.38 81 VAL A N 1
ATOM 649 C CA . VAL A 1 81 ? 22.929 2.087 -24.868 1.00 87.38 81 VAL A CA 1
ATOM 650 C C . VAL A 1 81 ? 24.051 1.996 -25.897 1.00 87.38 81 VAL A C 1
ATOM 652 O O . VAL A 1 81 ? 24.809 2.955 -26.034 1.00 87.38 81 VAL A O 1
ATOM 655 N N . ALA A 1 82 ? 24.093 0.935 -26.704 1.00 86.12 82 ALA A N 1
ATOM 656 C CA . ALA A 1 82 ? 25.082 0.759 -27.765 1.00 86.12 82 ALA A CA 1
ATOM 657 C C . ALA A 1 82 ? 25.075 1.925 -28.768 1.00 86.12 82 ALA A C 1
ATOM 659 O O . ALA A 1 82 ? 26.129 2.470 -29.090 1.00 86.12 82 ALA A O 1
ATOM 660 N N . ALA A 1 83 ? 23.895 2.387 -29.197 1.00 83.88 83 ALA A N 1
ATOM 661 C CA . ALA A 1 83 ? 23.766 3.524 -30.109 1.00 83.88 83 ALA A CA 1
ATOM 662 C C . ALA A 1 83 ? 24.265 4.849 -29.507 1.00 83.88 83 ALA A C 1
ATOM 664 O O . ALA A 1 83 ? 24.563 5.786 -30.249 1.00 83.88 83 ALA A O 1
ATOM 665 N N . ARG A 1 84 ? 24.335 4.961 -28.175 1.00 85.25 84 ARG A N 1
ATOM 666 C CA . ARG A 1 84 ? 24.745 6.180 -27.458 1.00 85.25 84 ARG A CA 1
ATOM 667 C C . ARG A 1 84 ? 26.136 6.094 -26.830 1.00 85.25 84 ARG A C 1
ATOM 669 O O . ARG A 1 84 ? 26.604 7.098 -26.279 1.00 85.25 84 ARG A O 1
ATOM 676 N N . VAL A 1 85 ? 26.819 4.959 -26.947 1.00 84.06 85 VAL A N 1
ATOM 677 C CA . VAL A 1 85 ? 28.234 4.811 -26.598 1.00 84.06 85 VAL A CA 1
ATOM 678 C C . VAL A 1 85 ? 29.076 5.250 -27.802 1.00 84.06 85 VAL A C 1
ATOM 680 O O . VAL A 1 85 ? 29.015 4.660 -28.873 1.00 84.06 85 VAL A O 1
ATOM 683 N N . GLY A 1 86 ? 29.843 6.335 -27.648 1.00 78.06 86 GLY A N 1
ATOM 684 C CA . GLY A 1 86 ? 30.715 6.881 -28.699 1.00 78.06 86 GLY A CA 1
ATOM 685 C C . GLY A 1 86 ? 30.623 8.402 -28.869 1.00 78.06 86 GLY A C 1
ATOM 686 O O . GLY A 1 86 ? 29.930 9.092 -28.119 1.00 78.06 86 GLY A O 1
ATOM 687 N N . ARG A 1 87 ? 31.350 8.945 -29.860 1.00 72.38 87 ARG A N 1
ATOM 688 C CA . ARG A 1 87 ? 31.398 10.398 -30.139 1.00 72.38 87 ARG A CA 1
ATOM 689 C C . ARG A 1 87 ? 30.132 10.924 -30.820 1.00 72.38 87 ARG A C 1
ATOM 691 O O . ARG A 1 87 ? 29.696 12.029 -30.514 1.00 72.38 87 ARG A O 1
ATOM 698 N N . LYS A 1 88 ? 29.526 10.147 -31.725 1.00 76.75 88 LYS A N 1
ATOM 699 C CA . LYS A 1 88 ? 28.323 10.548 -32.468 1.00 76.75 88 LYS A CA 1
ATOM 700 C C . LYS A 1 88 ? 27.090 9.909 -31.837 1.00 76.75 88 LYS A C 1
ATOM 702 O O . LYS A 1 88 ? 26.739 8.780 -32.156 1.00 76.75 88 LYS A O 1
ATOM 707 N N . LYS A 1 89 ? 26.455 10.638 -30.921 1.00 86.25 89 LYS A N 1
ATOM 708 C CA . LYS A 1 89 ? 25.291 10.159 -30.168 1.00 86.25 89 LYS A CA 1
ATOM 709 C C . LYS A 1 89 ? 24.007 10.636 -30.848 1.00 86.25 89 LYS A C 1
ATOM 711 O O . LYS A 1 89 ? 23.790 11.848 -30.910 1.00 86.25 89 LYS A O 1
ATOM 716 N N . PRO A 1 90 ? 23.143 9.738 -31.344 1.00 86.00 90 PRO A N 1
ATOM 717 C CA . PRO A 1 90 ? 21.829 10.138 -31.806 1.00 86.00 90 PRO A CA 1
ATOM 718 C C . PRO A 1 90 ? 21.026 10.706 -30.622 1.00 86.00 90 PRO A C 1
ATOM 720 O O . PRO A 1 90 ? 21.135 10.207 -29.491 1.00 86.00 90 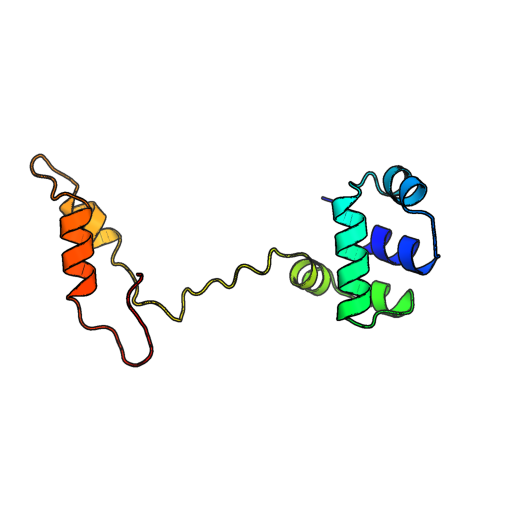PRO A O 1
ATOM 723 N N . PRO A 1 91 ? 20.233 11.764 -30.845 1.00 89.12 91 PRO A N 1
ATOM 724 C CA . PRO A 1 91 ? 19.377 12.311 -29.805 1.00 89.12 91 PRO A CA 1
ATOM 725 C C . PRO A 1 91 ? 18.295 11.292 -29.433 1.00 89.12 91 PRO A C 1
ATOM 727 O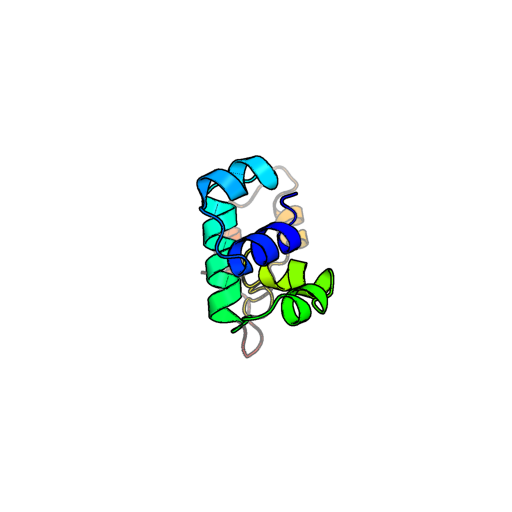 O . PRO A 1 91 ? 17.819 10.533 -30.279 1.00 89.12 91 PRO A O 1
ATOM 730 N N . LEU A 1 92 ? 17.861 11.307 -28.169 1.00 88.44 92 LEU A N 1
ATOM 731 C CA . LEU A 1 92 ? 16.837 10.382 -27.670 1.00 88.44 92 LEU A CA 1
ATOM 732 C C . LEU A 1 92 ? 15.532 10.469 -28.474 1.00 88.44 92 LEU A C 1
ATOM 734 O O . LEU A 1 92 ? 14.923 9.442 -28.733 1.00 88.44 92 LEU A O 1
ATOM 738 N N . LYS A 1 93 ? 15.164 11.659 -28.972 1.00 89.50 93 LYS A N 1
ATOM 739 C CA . LYS A 1 93 ? 13.996 11.850 -29.850 1.00 89.50 93 LYS A CA 1
ATOM 740 C C . LYS A 1 93 ? 14.078 11.033 -31.149 1.00 89.50 93 LYS A C 1
ATOM 742 O O . LYS A 1 93 ? 13.062 10.540 -31.621 1.00 89.50 93 LYS A O 1
ATOM 747 N N . VAL A 1 94 ? 15.276 10.864 -31.716 1.00 89.62 94 VAL A N 1
ATOM 748 C CA . VAL A 1 94 ? 15.480 10.042 -32.924 1.00 89.62 94 VAL A CA 1
ATOM 749 C C . VAL A 1 94 ? 15.377 8.555 -32.591 1.00 89.62 94 VAL A C 1
ATOM 751 O O . VAL A 1 94 ? 14.794 7.804 -33.363 1.00 89.62 94 VAL A O 1
ATOM 754 N N . LEU A 1 95 ? 15.901 8.122 -31.442 1.00 88.62 95 LEU A N 1
ATOM 755 C CA . LEU A 1 95 ? 15.754 6.734 -30.986 1.00 88.62 95 LEU A CA 1
ATOM 756 C C . LEU A 1 95 ? 14.294 6.401 -30.646 1.00 88.62 95 LEU A C 1
ATOM 758 O O . LEU A 1 95 ? 13.823 5.322 -30.984 1.00 88.62 95 LEU A O 1
ATOM 762 N N . TRP A 1 96 ? 13.566 7.356 -30.069 1.00 89.50 96 TRP A N 1
ATOM 763 C CA . TRP A 1 96 ? 12.130 7.260 -29.819 1.00 89.50 96 TRP A CA 1
ATOM 764 C C . TRP A 1 96 ? 11.319 7.121 -31.111 1.00 89.50 96 TRP A C 1
ATOM 766 O O . TRP A 1 96 ? 10.510 6.211 -31.235 1.00 89.50 96 TRP A O 1
ATOM 776 N N . ALA A 1 97 ? 11.586 7.967 -32.112 1.00 88.44 97 ALA A N 1
ATOM 777 C CA . ALA A 1 97 ? 10.927 7.868 -33.414 1.00 88.44 97 ALA A CA 1
ATOM 778 C C . ALA A 1 97 ? 11.181 6.511 -34.094 1.00 88.44 97 ALA A C 1
ATOM 780 O O . ALA A 1 97 ? 10.274 5.964 -34.707 1.00 88.44 97 ALA A O 1
ATOM 781 N N . LYS A 1 98 ? 12.389 5.946 -33.945 1.00 86.50 98 LYS A N 1
ATOM 782 C CA . LYS A 1 98 ? 12.707 4.596 -34.439 1.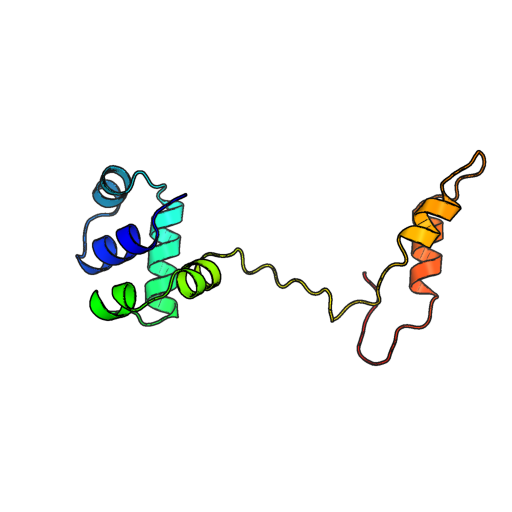00 86.50 98 LYS A CA 1
ATOM 783 C C . LYS A 1 98 ? 11.931 3.508 -33.700 1.00 86.50 98 LYS A C 1
ATOM 785 O O . LYS A 1 98 ? 11.435 2.598 -34.345 1.00 86.50 98 LYS A O 1
ATOM 790 N N . TYR A 1 99 ? 11.794 3.618 -32.379 1.00 86.56 99 TYR A N 1
ATOM 791 C CA . TYR A 1 99 ? 10.992 2.687 -31.581 1.00 86.56 99 TYR A CA 1
ATOM 792 C C . TYR A 1 99 ? 9.517 2.668 -32.017 1.00 86.56 99 TYR A C 1
ATOM 794 O O . TYR A 1 99 ? 8.940 1.593 -32.149 1.00 86.56 99 TYR A O 1
ATOM 802 N N . LEU A 1 100 ? 8.931 3.833 -32.315 1.00 86.50 100 LEU A N 1
ATOM 803 C CA . LEU A 1 100 ? 7.553 3.939 -32.817 1.00 86.50 100 LEU A CA 1
ATOM 804 C C . LEU A 1 100 ? 7.356 3.382 -34.239 1.00 86.50 100 LEU A C 1
ATOM 806 O O . LEU A 1 100 ? 6.220 3.209 -34.666 1.00 86.50 100 LEU A O 1
ATOM 810 N N . GLN A 1 101 ? 8.440 3.157 -34.986 1.00 85.62 101 GLN A N 1
ATOM 811 C CA . GLN A 1 101 ? 8.418 2.597 -36.343 1.00 85.62 101 GLN A CA 1
ATOM 812 C C . GLN A 1 101 ? 8.661 1.082 -36.373 1.00 85.62 101 GLN A C 1
ATOM 814 O O . GLN A 1 101 ? 8.549 0.476 -37.434 1.00 85.62 101 GLN A O 1
ATOM 819 N N . THR A 1 102 ? 9.045 0.477 -35.247 1.00 81.88 102 THR A N 1
ATOM 820 C CA . THR A 1 102 ? 9.227 -0.977 -35.139 1.00 81.88 102 THR A CA 1
ATOM 821 C C . THR A 1 102 ? 7.875 -1.672 -35.064 1.00 81.88 102 THR A C 1
ATOM 823 O O . THR A 1 102 ? 6.993 -1.186 -34.370 1.00 81.88 102 THR A O 1
ATOM 826 N N . ASP A 1 103 ? 7.722 -2.830 -35.704 1.00 76.44 103 ASP A N 1
ATOM 827 C CA . ASP A 1 103 ? 6.481 -3.599 -35.597 1.00 76.44 103 ASP A CA 1
ATOM 828 C C . A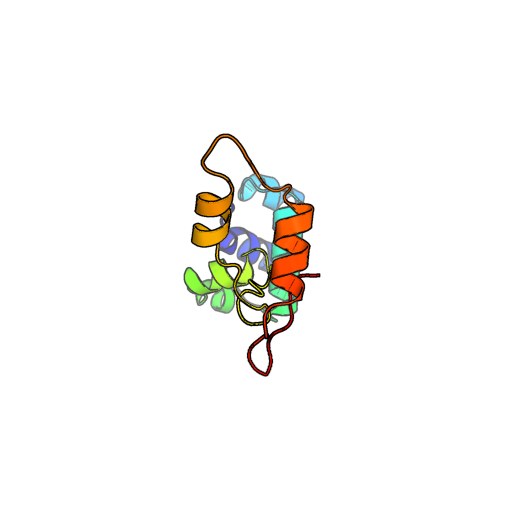SP A 1 103 ? 6.241 -4.054 -34.149 1.00 76.44 103 ASP A C 1
ATOM 830 O O . ASP A 1 103 ? 7.080 -4.718 -33.52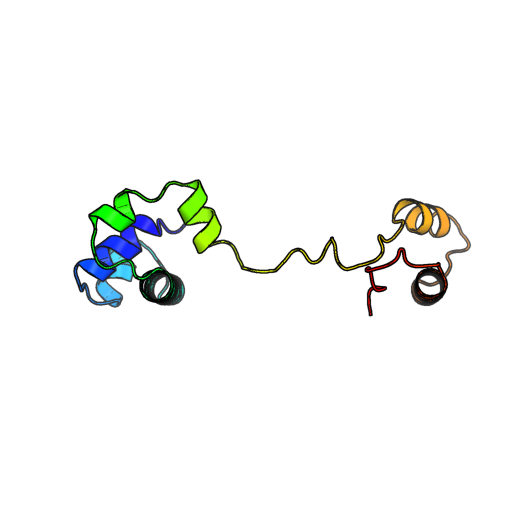9 1.00 76.44 103 ASP A O 1
ATOM 834 N N . ALA A 1 104 ? 5.079 -3.696 -33.605 1.00 72.88 104 ALA A N 1
ATOM 835 C CA . ALA A 1 104 ? 4.615 -4.203 -32.325 1.00 72.88 104 ALA A CA 1
ATOM 836 C C . ALA A 1 104 ? 3.963 -5.589 -32.513 1.00 72.88 104 ALA A C 1
ATOM 838 O O . ALA A 1 104 ? 3.135 -5.757 -33.413 1.00 72.88 104 ALA A O 1
ATOM 839 N N . PRO A 1 105 ? 4.281 -6.585 -31.664 1.00 75.25 105 PRO A N 1
ATOM 840 C CA . PRO A 1 105 ? 3.537 -7.841 -31.617 1.00 75.25 105 PRO A CA 1
ATOM 841 C C . PRO A 1 105 ? 2.028 -7.607 -31.435 1.00 75.25 105 PRO A C 1
ATOM 843 O O . PRO A 1 105 ? 1.607 -6.648 -30.786 1.00 75.25 105 PRO A O 1
ATOM 846 N N . ALA A 1 106 ? 1.197 -8.498 -31.983 1.00 73.00 106 ALA A N 1
ATOM 847 C CA . ALA A 1 106 ? -0.255 -8.381 -31.868 1.00 73.00 106 ALA A CA 1
ATOM 848 C C . ALA A 1 106 ? -0.690 -8.305 -30.391 1.00 73.00 106 ALA A C 1
ATOM 850 O O . ALA A 1 106 ? -0.381 -9.193 -29.599 1.00 73.00 106 ALA A O 1
ATOM 851 N N . GLY A 1 107 ? -1.413 -7.240 -30.032 1.00 72.31 107 GLY A N 1
ATOM 852 C CA . GLY A 1 107 ? -1.940 -7.030 -28.679 1.00 72.31 107 GLY A CA 1
ATOM 853 C C . GLY A 1 107 ? -1.088 -6.154 -27.754 1.00 72.31 107 GLY A C 1
ATOM 854 O O . GLY A 1 107 ? -1.548 -5.861 -26.653 1.00 72.31 107 GLY A O 1
ATOM 855 N N . VAL A 1 108 ? 0.090 -5.681 -28.183 1.00 79.50 108 VAL A N 1
ATOM 856 C CA . VAL A 1 108 ? 0.868 -4.674 -27.438 1.00 79.50 108 VAL A CA 1
ATOM 857 C C . VAL A 1 108 ? 0.942 -3.353 -28.198 1.00 79.50 108 VAL A C 1
ATOM 859 O O . VAL A 1 108 ? 1.009 -3.317 -29.424 1.00 79.50 108 VAL A O 1
ATOM 862 N N . ARG A 1 109 ? 0.915 -2.241 -27.465 1.00 82.38 109 ARG A N 1
ATOM 863 C CA . ARG A 1 109 ? 1.037 -0.876 -28.001 1.00 82.38 109 ARG A CA 1
ATOM 864 C C . ARG A 1 109 ? 2.444 -0.343 -27.780 1.00 82.38 109 ARG A C 1
ATOM 866 O O . ARG A 1 109 ? 3.141 -0.766 -26.867 1.00 82.38 109 ARG A O 1
ATOM 873 N N . HIS A 1 110 ? 2.880 0.622 -28.576 1.00 82.50 110 HIS A N 1
ATOM 874 C CA . HIS A 1 110 ? 4.076 1.370 -28.203 1.00 82.50 110 HIS A CA 1
ATOM 875 C C . HIS A 1 110 ? 3.797 2.240 -26.976 1.00 82.50 110 HIS A C 1
ATOM 877 O O . HIS A 1 110 ? 2.666 2.685 -26.765 1.00 82.50 110 HIS A O 1
ATOM 883 N N . TYR A 1 111 ? 4.829 2.487 -26.168 1.00 78.81 111 TYR A N 1
ATOM 884 C CA . TYR A 1 111 ? 4.779 3.568 -25.185 1.00 78.81 111 TYR A CA 1
ATOM 885 C C . TYR A 1 111 ? 4.493 4.890 -25.923 1.00 78.81 111 TYR A C 1
ATOM 887 O O . TYR A 1 111 ? 5.096 5.152 -26.966 1.00 78.81 111 TYR A O 1
ATOM 895 N N . GLY A 1 112 ? 3.567 5.695 -25.401 1.00 69.56 112 GLY A N 1
ATOM 896 C CA . GLY A 1 112 ? 3.094 6.949 -25.994 1.00 69.56 112 GLY A CA 1
ATOM 897 C C . GLY A 1 112 ? 2.852 8.010 -24.939 1.00 69.56 112 GLY A C 1
ATOM 898 O O . GLY A 1 112 ? 2.604 7.620 -23.775 1.00 69.56 112 GLY A O 1
#

Mean predicted aligned error: 11.52 Å

Solvent-accessible surface area (backbone atoms only — not comparable to full-atom values): 7000 Å² total; per-residue (Å²): 130,75,60,56,67,60,53,43,48,44,53,70,71,67,54,56,67,74,58,48,28,67,75,56,72,41,55,73,66,56,53,56,49,41,52,50,49,32,65,75,68,67,55,82,51,64,68,60,60,66,68,50,50,74,67,53,51,47,66,73,68,48,77,84,71,73,79,59,73,78,49,37,47,82,77,65,58,68,61,53,50,58,54,49,62,70,91,77,53,71,55,68,70,58,56,49,57,51,58,74,68,50,90,58,60,93,87,31,40,69,85,128